Protein AF-A0A558F961-F1 (afdb_monomer_lite)

Structure (mmCIF, N/CA/C/O backbone):
data_AF-A0A558F961-F1
#
_entry.id   AF-A0A558F961-F1
#
loop_
_atom_site.group_PDB
_atom_site.id
_atom_site.type_symbol
_atom_site.label_atom_id
_atom_site.label_alt_id
_atom_site.label_comp_id
_atom_site.label_asym_id
_atom_site.label_entity_id
_atom_site.label_seq_id
_atom_site.pdbx_PDB_ins_code
_atom_site.Cartn_x
_atom_site.Cartn_y
_atom_site.Cartn_z
_atom_site.occupancy
_atom_site.B_iso_or_equiv
_atom_site.auth_seq_id
_atom_site.auth_comp_id
_atom_site.auth_asym_id
_atom_site.auth_atom_id
_atom_site.pdbx_PDB_model_num
ATOM 1 N N . MET A 1 1 ? 12.063 5.259 25.279 1.00 35.78 1 MET A N 1
ATOM 2 C CA . MET A 1 1 ? 12.376 5.690 23.900 1.00 35.78 1 MET A CA 1
ATOM 3 C C . MET A 1 1 ? 12.411 4.440 23.031 1.00 35.78 1 MET A C 1
ATOM 5 O O . MET A 1 1 ? 13.447 3.806 22.941 1.00 35.78 1 MET A O 1
ATOM 9 N N . THR A 1 2 ? 11.273 4.039 22.470 1.00 42.69 2 THR A N 1
ATOM 10 C CA . THR A 1 2 ? 11.122 2.801 21.668 1.00 42.69 2 THR A CA 1
ATOM 11 C C . THR A 1 2 ? 10.334 3.087 20.389 1.00 42.69 2 THR A C 1
ATOM 13 O O . THR A 1 2 ? 9.613 2.248 19.886 1.00 42.69 2 THR A O 1
ATOM 16 N N . HIS A 1 3 ? 10.442 4.308 19.859 1.00 44.91 3 HIS A N 1
ATOM 17 C CA . HIS A 1 3 ? 9.720 4.695 18.645 1.00 44.91 3 HIS A CA 1
ATOM 18 C C . HIS A 1 3 ? 10.501 4.418 17.352 1.00 44.91 3 HIS A C 1
ATOM 20 O O . HIS A 1 3 ? 9.916 4.528 16.284 1.00 44.91 3 HIS A O 1
ATOM 26 N N . SER A 1 4 ? 11.797 4.069 17.400 1.00 54.97 4 SER A N 1
ATOM 27 C CA . SER A 1 4 ? 12.583 3.927 16.161 1.00 54.97 4 SER A CA 1
ATOM 28 C C . SER A 1 4 ? 12.389 2.583 15.451 1.00 54.97 4 SER A C 1
ATOM 30 O O . SER A 1 4 ? 12.511 2.557 14.231 1.00 54.97 4 SER A O 1
ATOM 32 N N . SER A 1 5 ? 12.056 1.493 16.161 1.00 61.66 5 SER A N 1
ATOM 33 C CA . SER A 1 5 ? 11.836 0.183 15.520 1.00 61.66 5 SER A CA 1
ATOM 34 C C . SER A 1 5 ? 10.548 0.147 14.706 1.00 61.66 5 SER A C 1
ATOM 36 O O . SER A 1 5 ? 10.528 -0.417 13.617 1.00 61.66 5 SER A O 1
ATOM 38 N N . ASP A 1 6 ? 9.487 0.785 15.202 1.00 70.50 6 ASP A N 1
ATOM 39 C CA . ASP A 1 6 ? 8.154 0.661 14.606 1.00 70.50 6 ASP A CA 1
ATOM 40 C C . ASP A 1 6 ? 8.049 1.443 13.291 1.00 70.50 6 ASP A C 1
ATOM 42 O O . ASP A 1 6 ? 7.433 0.982 12.330 1.00 70.50 6 ASP A O 1
ATOM 46 N N . TYR A 1 7 ? 8.705 2.606 13.206 1.00 76.94 7 TYR A N 1
ATOM 47 C CA . TYR A 1 7 ? 8.747 3.391 11.971 1.00 76.94 7 TYR A CA 1
ATOM 48 C C . TYR A 1 7 ? 9.636 2.759 10.902 1.00 76.94 7 TYR A C 1
ATOM 50 O O . TYR A 1 7 ? 9.229 2.698 9.744 1.00 76.94 7 TYR A O 1
ATOM 58 N N . GLN A 1 8 ? 10.797 2.221 11.286 1.00 83.38 8 GLN A N 1
ATOM 59 C CA . GLN A 1 8 ? 11.649 1.474 10.356 1.00 83.38 8 GLN A CA 1
ATOM 60 C C . GLN A 1 8 ? 10.932 0.232 9.823 1.00 83.38 8 GLN A C 1
ATOM 62 O O . GLN A 1 8 ? 11.002 -0.066 8.633 1.00 83.38 8 GLN A O 1
ATOM 67 N N . TRP A 1 9 ? 10.178 -0.466 10.677 1.00 84.94 9 TRP A N 1
ATOM 68 C CA . TRP A 1 9 ? 9.342 -1.577 10.236 1.00 84.94 9 TRP A CA 1
ATOM 69 C C . TRP A 1 9 ? 8.298 -1.137 9.196 1.00 84.94 9 TRP A C 1
ATOM 71 O O . TRP A 1 9 ? 8.170 -1.793 8.162 1.00 84.94 9 TRP A O 1
ATOM 81 N N . LEU A 1 10 ? 7.598 -0.012 9.412 1.00 85.94 10 LEU A N 1
ATOM 82 C CA . LEU A 1 10 ? 6.623 0.522 8.446 1.00 85.94 10 LEU A CA 1
ATOM 83 C C . LEU A 1 10 ? 7.265 0.858 7.096 1.00 85.94 10 LEU A C 1
ATOM 85 O O . LEU A 1 10 ? 6.671 0.578 6.052 1.00 85.94 10 LEU A O 1
ATOM 89 N N . GLU A 1 11 ? 8.463 1.441 7.111 1.00 87.94 11 GLU A N 1
ATOM 90 C CA . GLU A 1 11 ? 9.224 1.770 5.904 1.00 87.94 11 GLU A CA 1
ATOM 91 C C . GLU A 1 11 ? 9.617 0.512 5.129 1.00 87.94 11 GLU A C 1
ATOM 93 O O . GLU A 1 11 ? 9.254 0.369 3.958 1.00 87.94 11 GLU A O 1
ATOM 98 N N . HIS A 1 12 ? 10.245 -0.455 5.802 1.00 90.69 12 HIS A N 1
ATOM 99 C CA . HIS A 1 12 ? 10.608 -1.736 5.197 1.00 90.69 12 HIS A CA 1
ATOM 100 C C . HIS A 1 12 ? 9.392 -2.489 4.664 1.00 90.69 12 HIS A C 1
ATOM 102 O O . HIS A 1 12 ? 9.438 -3.090 3.586 1.00 90.69 12 HIS A O 1
ATOM 108 N N . LYS A 1 13 ? 8.270 -2.443 5.388 1.00 91.06 13 LYS A N 1
ATOM 109 C CA . LYS A 1 13 ? 7.036 -3.076 4.938 1.00 91.06 13 LYS A CA 1
ATOM 110 C C . LYS A 1 13 ? 6.494 -2.402 3.683 1.00 91.06 13 LYS A C 1
ATOM 112 O O . LYS A 1 13 ? 6.082 -3.093 2.750 1.00 91.06 13 LYS A O 1
ATOM 117 N N . ALA A 1 14 ? 6.504 -1.074 3.634 1.00 93.06 14 ALA A N 1
ATOM 118 C CA . ALA A 1 14 ? 6.061 -0.326 2.470 1.00 93.06 14 ALA A CA 1
ATOM 119 C C . ALA A 1 14 ? 6.924 -0.633 1.232 1.00 93.06 14 ALA A C 1
ATOM 121 O O . ALA A 1 14 ? 6.379 -0.935 0.168 1.00 93.06 14 ALA A O 1
ATOM 122 N N . GLU A 1 15 ? 8.251 -0.650 1.380 1.00 94.25 15 GLU A N 1
ATOM 123 C CA . GLU A 1 15 ? 9.192 -1.036 0.320 1.00 94.25 15 GLU A CA 1
ATOM 124 C C . GLU A 1 15 ? 8.959 -2.464 -0.177 1.00 94.25 15 GLU A C 1
ATOM 126 O O . GLU A 1 15 ? 8.877 -2.702 -1.387 1.00 94.25 15 GLU A O 1
ATOM 131 N N . TYR A 1 16 ? 8.794 -3.412 0.749 1.00 94.44 16 TYR A N 1
ATOM 132 C CA . TYR A 1 16 ? 8.509 -4.805 0.425 1.00 94.44 16 TYR A CA 1
ATOM 133 C C . TYR A 1 16 ? 7.239 -4.934 -0.423 1.00 94.44 16 TYR A C 1
ATOM 135 O O . TYR A 1 16 ? 7.242 -5.605 -1.457 1.00 94.44 16 TYR A O 1
ATOM 143 N N . LEU A 1 17 ? 6.158 -4.255 -0.034 1.00 94.81 17 LEU A N 1
ATOM 144 C CA . LEU A 1 17 ? 4.889 -4.310 -0.760 1.00 94.81 17 LEU A CA 1
ATOM 145 C C . LEU A 1 17 ? 4.991 -3.679 -2.152 1.00 94.81 17 LEU A C 1
ATOM 147 O O . LEU A 1 17 ? 4.418 -4.214 -3.100 1.00 94.81 17 LEU A O 1
ATOM 151 N N . VAL A 1 18 ? 5.755 -2.595 -2.307 1.00 95.94 18 VAL A N 1
ATOM 152 C CA . VAL A 1 18 ? 6.046 -2.004 -3.622 1.00 95.94 18 VAL A CA 1
ATOM 153 C C . VAL A 1 18 ? 6.848 -2.972 -4.499 1.00 95.94 18 VAL A C 1
ATOM 155 O O . VAL A 1 18 ? 6.511 -3.165 -5.671 1.00 95.94 18 VAL A O 1
ATOM 158 N N . CYS A 1 19 ? 7.867 -3.630 -3.941 1.00 94.50 19 CYS A N 1
ATOM 159 C CA . CYS A 1 19 ? 8.654 -4.642 -4.648 1.00 94.50 19 CYS A CA 1
ATOM 160 C C . CYS A 1 19 ? 7.795 -5.832 -5.096 1.00 94.50 19 CYS A C 1
ATOM 162 O O . CYS A 1 19 ? 7.908 -6.286 -6.238 1.00 94.50 19 CYS A O 1
ATOM 164 N N . MET A 1 20 ? 6.912 -6.320 -4.224 1.00 93.94 20 MET A N 1
ATOM 165 C CA . MET A 1 20 ? 5.998 -7.416 -4.545 1.00 93.94 20 MET A CA 1
ATOM 166 C C . MET A 1 20 ? 4.968 -7.010 -5.594 1.00 93.94 20 MET A C 1
ATOM 168 O O . MET A 1 20 ? 4.739 -7.768 -6.539 1.00 93.94 20 MET A O 1
ATOM 172 N N . TYR A 1 21 ? 4.421 -5.799 -5.506 1.00 95.56 21 TYR A N 1
ATOM 173 C CA . TYR A 1 21 ? 3.521 -5.260 -6.522 1.00 95.56 21 TYR A CA 1
ATOM 174 C C . TYR A 1 21 ? 4.194 -5.168 -7.892 1.00 95.56 21 TYR A C 1
AT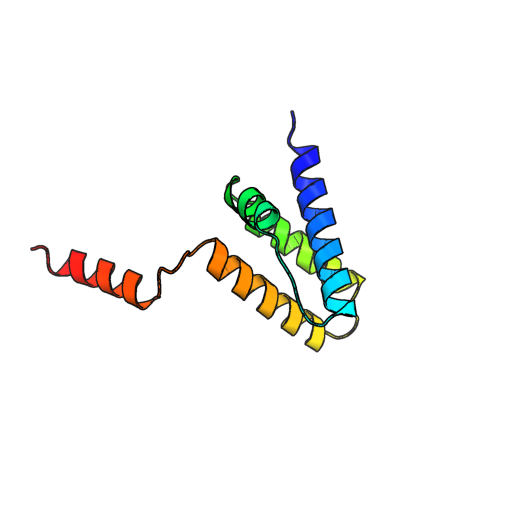OM 176 O O . TYR A 1 21 ? 3.604 -5.565 -8.892 1.00 95.56 21 TYR A O 1
ATOM 184 N N . ARG A 1 22 ? 5.462 -4.745 -7.957 1.00 92.88 22 ARG A N 1
ATOM 185 C CA . ARG A 1 22 ? 6.222 -4.723 -9.217 1.00 92.88 22 ARG A CA 1
ATOM 186 C C . ARG A 1 22 ? 6.351 -6.107 -9.858 1.00 92.88 22 ARG A C 1
ATOM 188 O O . ARG A 1 22 ? 6.385 -6.203 -11.079 1.00 92.88 22 ARG A O 1
ATOM 195 N N . ARG A 1 23 ? 6.441 -7.167 -9.049 1.00 93.00 23 ARG A N 1
ATOM 196 C CA . ARG A 1 23 ? 6.586 -8.5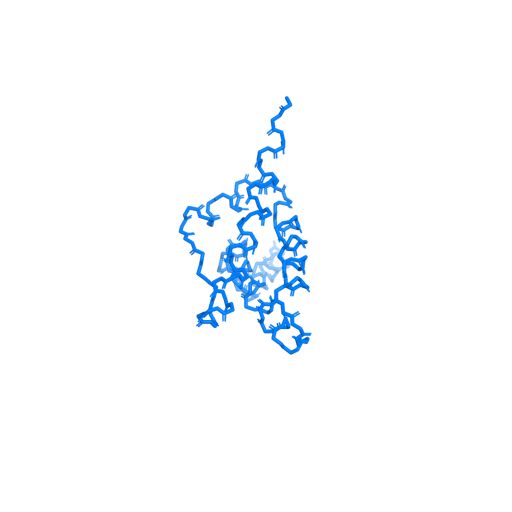51 -9.529 1.00 93.00 23 ARG A CA 1
ATOM 197 C C . ARG A 1 23 ? 5.255 -9.216 -9.872 1.00 93.00 23 ARG A C 1
ATOM 199 O O . ARG A 1 23 ? 5.212 -10.032 -10.781 1.00 93.00 23 ARG A O 1
ATOM 206 N N . THR A 1 24 ? 4.198 -8.905 -9.128 1.00 94.25 24 THR A N 1
ATOM 207 C CA . THR A 1 24 ? 2.941 -9.677 -9.143 1.00 94.25 24 THR A CA 1
ATOM 208 C C . THR A 1 24 ? 1.737 -8.895 -9.662 1.00 94.25 24 THR A C 1
ATOM 210 O O . THR A 1 24 ? 0.732 -9.497 -10.022 1.00 94.25 24 THR A O 1
ATOM 213 N N . GLY A 1 25 ? 1.812 -7.564 -9.697 1.00 93.62 25 GLY A N 1
ATOM 214 C CA . GLY A 1 25 ? 0.683 -6.692 -10.017 1.00 93.62 25 GLY A CA 1
ATOM 215 C C . GLY A 1 25 ? -0.364 -6.567 -8.904 1.00 93.62 25 GLY A C 1
ATOM 216 O O . GLY A 1 25 ? -1.361 -5.876 -9.107 1.00 93.62 25 GLY A O 1
ATOM 217 N N . ASP A 1 26 ? -0.155 -7.179 -7.732 1.00 93.69 26 ASP A N 1
ATOM 218 C CA . ASP A 1 26 ? -1.054 -7.074 -6.575 1.00 93.69 26 ASP A CA 1
ATOM 219 C C . ASP A 1 26 ? -0.288 -6.719 -5.288 1.00 93.69 26 ASP A C 1
ATOM 221 O O . ASP A 1 26 ? 0.936 -6.805 -5.205 1.00 93.69 26 ASP A O 1
ATOM 225 N N . ILE A 1 27 ? -1.025 -6.271 -4.275 1.00 93.62 27 ILE A N 1
ATOM 226 C CA . ILE A 1 27 ? -0.519 -5.939 -2.946 1.00 93.62 27 ILE A CA 1
ATOM 227 C C . ILE A 1 27 ? -1.240 -6.814 -1.930 1.00 93.62 27 ILE A C 1
ATOM 229 O O . ILE A 1 27 ? -2.417 -6.602 -1.643 1.00 93.62 27 ILE A O 1
ATOM 233 N N . VAL A 1 28 ? -0.547 -7.787 -1.356 1.00 91.38 28 VAL A N 1
ATOM 234 C CA . VAL A 1 28 ? -1.133 -8.691 -0.361 1.00 91.38 28 VAL A CA 1
ATOM 235 C C . VAL A 1 28 ? -0.719 -8.238 1.035 1.00 91.38 28 VAL A C 1
ATOM 237 O O . VAL A 1 28 ? 0.470 -8.126 1.317 1.00 91.38 28 VAL A O 1
ATOM 240 N N . LEU A 1 29 ? -1.707 -7.972 1.891 1.00 89.31 29 LEU A N 1
ATOM 241 C CA . LEU A 1 29 ? -1.514 -7.686 3.314 1.00 89.31 29 LEU A CA 1
ATOM 242 C C . LEU A 1 29 ? -1.943 -8.916 4.111 1.00 89.31 29 LEU A C 1
ATOM 244 O O . LEU A 1 29 ? -3.048 -9.425 3.897 1.00 89.31 29 LEU A O 1
ATOM 248 N N . THR A 1 30 ? -1.077 -9.405 4.995 1.00 89.62 30 THR A N 1
ATOM 249 C CA . THR A 1 30 ? -1.405 -10.523 5.889 1.00 89.62 30 THR A CA 1
ATOM 250 C C . THR A 1 30 ? -2.309 -10.054 7.031 1.00 89.62 30 THR A C 1
ATOM 252 O O . THR A 1 30 ? -2.487 -8.858 7.254 1.00 89.62 30 THR A O 1
ATOM 255 N N . GLN A 1 31 ? -2.905 -10.993 7.770 1.00 83.44 31 GLN A N 1
ATOM 256 C CA . GLN A 1 31 ? -3.693 -10.643 8.958 1.00 83.44 31 GLN A CA 1
ATOM 257 C C . GLN A 1 31 ? -2.837 -9.965 10.036 1.00 83.44 31 GLN A C 1
ATOM 259 O O . GLN A 1 31 ? -3.312 -9.030 10.677 1.00 83.44 31 GLN A O 1
ATOM 264 N N . ASP A 1 32 ? -1.575 -10.373 10.173 1.00 84.62 32 ASP A N 1
ATOM 265 C CA . ASP A 1 32 ? -0.629 -9.741 11.095 1.00 84.62 32 ASP A CA 1
ATOM 266 C C . ASP A 1 32 ? -0.321 -8.303 10.659 1.00 84.62 32 ASP A C 1
ATOM 268 O O . ASP A 1 32 ? -0.472 -7.384 11.457 1.00 84.62 32 ASP A O 1
ATOM 272 N N . ASP A 1 33 ? -0.067 -8.072 9.362 1.00 85.44 33 ASP A N 1
ATOM 273 C CA . ASP A 1 33 ? 0.133 -6.718 8.825 1.00 85.44 33 ASP A CA 1
ATOM 274 C C . ASP A 1 33 ? -1.063 -5.807 9.132 1.00 85.44 33 ASP A C 1
ATOM 276 O O . ASP A 1 33 ? -0.914 -4.635 9.471 1.00 85.44 33 ASP A O 1
ATOM 280 N N . ILE A 1 34 ? -2.276 -6.347 8.991 1.00 85.81 34 ILE A N 1
ATOM 281 C CA . ILE A 1 34 ? -3.523 -5.627 9.254 1.00 85.81 34 ILE A CA 1
ATOM 282 C C . ILE A 1 34 ? -3.642 -5.269 10.736 1.00 85.81 34 ILE A C 1
ATOM 284 O O . ILE A 1 34 ? -4.069 -4.157 11.058 1.00 85.81 34 ILE A O 1
ATOM 288 N N . LYS A 1 35 ? -3.298 -6.202 11.626 1.00 83.88 35 LYS A N 1
ATOM 289 C CA . LYS A 1 35 ? -3.317 -5.992 13.073 1.00 83.88 35 LYS A CA 1
ATOM 290 C C . LYS A 1 35 ? -2.326 -4.894 13.462 1.00 83.88 35 LYS A C 1
ATOM 292 O O . LYS A 1 35 ? -2.742 -3.903 14.061 1.00 83.88 35 LYS A O 1
ATOM 297 N N . ASP A 1 36 ? -1.085 -4.997 13.004 1.00 80.50 36 ASP A N 1
ATOM 298 C CA . ASP A 1 36 ? -0.015 -4.040 13.307 1.00 80.50 36 ASP A CA 1
ATOM 299 C C . ASP A 1 36 ? -0.332 -2.633 12.770 1.00 80.50 36 ASP A C 1
ATOM 301 O O . ASP A 1 36 ? -0.120 -1.619 13.439 1.00 80.50 36 ASP A O 1
ATOM 305 N N . LEU A 1 37 ? -0.928 -2.545 11.574 1.00 80.12 37 LEU A N 1
ATOM 306 C CA . LEU A 1 37 ? -1.389 -1.274 11.008 1.00 80.12 37 LEU A CA 1
ATOM 307 C C . LEU A 1 37 ? -2.540 -0.648 11.818 1.00 80.12 37 LEU A C 1
ATOM 309 O O . LEU A 1 37 ? -2.661 0.581 11.859 1.00 80.12 37 LEU A O 1
ATOM 313 N N . LYS A 1 38 ? -3.401 -1.454 12.450 1.00 79.25 38 LYS A N 1
ATOM 314 C CA . LYS A 1 38 ? -4.546 -0.975 13.243 1.00 79.25 38 LYS A CA 1
ATOM 315 C C . LYS A 1 38 ? -4.172 -0.534 14.655 1.00 79.25 38 LYS A C 1
ATOM 317 O O . LYS A 1 38 ? -4.816 0.379 15.172 1.00 79.25 38 LYS A O 1
ATOM 322 N N . GLU A 1 39 ? -3.186 -1.172 15.280 1.00 75.69 39 GLU A N 1
ATOM 323 C CA . GLU A 1 39 ? -2.894 -0.992 16.709 1.00 75.69 39 GLU A CA 1
ATOM 324 C C . GLU A 1 39 ? -2.427 0.427 17.080 1.00 75.69 39 GLU A C 1
ATOM 326 O O . GLU A 1 39 ? -2.608 0.856 18.221 1.00 75.69 39 GLU A O 1
ATOM 331 N N . LEU A 1 40 ? -1.899 1.208 16.131 1.00 66.56 40 LEU A N 1
ATOM 332 C CA . LEU A 1 40 ? -1.270 2.496 16.430 1.00 66.56 40 LEU A CA 1
ATOM 333 C C . LEU A 1 40 ? -1.871 3.667 15.633 1.00 66.56 40 LEU A C 1
ATOM 335 O O . LEU A 1 40 ? -1.930 3.698 14.399 1.00 66.56 40 LEU A O 1
ATOM 339 N N . LYS A 1 41 ? -2.314 4.701 16.366 1.00 63.12 41 LYS A N 1
ATOM 340 C CA . LYS A 1 41 ? -2.828 5.951 15.780 1.00 63.12 41 LYS A CA 1
ATOM 341 C C . LYS A 1 41 ? -1.738 6.600 14.915 1.00 63.12 41 LYS A C 1
ATOM 343 O O . LYS A 1 41 ? -0.617 6.783 15.368 1.00 63.12 41 LYS A O 1
ATOM 348 N N . LYS A 1 42 ? -2.112 7.033 13.703 1.00 67.69 42 LYS A N 1
ATOM 349 C CA . LYS A 1 42 ? -1.266 7.705 12.683 1.00 67.69 42 LYS A CA 1
ATOM 350 C C . LYS A 1 42 ? -0.300 6.814 11.879 1.00 67.69 42 LYS A C 1
ATOM 352 O O . LYS A 1 42 ? 0.307 7.326 10.941 1.00 67.69 42 LYS A O 1
ATOM 357 N N . HIS A 1 43 ? -0.235 5.501 12.119 1.00 75.75 43 HIS A N 1
ATOM 358 C CA . HIS A 1 43 ? 0.615 4.592 11.328 1.00 75.75 43 HIS A CA 1
ATOM 359 C C . HIS A 1 43 ? 0.264 4.565 9.837 1.00 75.75 43 HIS A C 1
ATOM 361 O O . HIS A 1 43 ? 1.160 4.514 9.003 1.00 75.75 43 HIS A O 1
ATOM 367 N N . HIS A 1 44 ? -1.012 4.728 9.476 1.00 78.81 44 HIS A N 1
ATOM 368 C CA . HIS A 1 44 ? -1.415 4.817 8.069 1.00 78.81 44 HIS A CA 1
ATOM 369 C C . HIS A 1 44 ? -0.770 5.994 7.320 1.00 78.81 44 HIS A C 1
ATOM 371 O O . HIS A 1 44 ? -0.479 5.866 6.136 1.00 78.81 44 HIS A O 1
ATOM 377 N N . GLN A 1 45 ? -0.550 7.139 7.978 1.00 82.56 45 GLN A N 1
ATOM 378 C CA . GLN A 1 45 ? 0.033 8.318 7.326 1.00 82.56 45 GLN A CA 1
ATOM 379 C C . GLN A 1 45 ? 1.506 8.075 7.023 1.00 82.56 45 GLN A C 1
ATOM 381 O O . GLN A 1 45 ? 1.958 8.335 5.911 1.00 82.56 45 GLN A O 1
ATOM 386 N N . VAL A 1 46 ? 2.225 7.524 8.000 1.00 85.50 46 VAL A N 1
ATOM 387 C CA . VAL A 1 46 ? 3.652 7.221 7.869 1.00 85.50 46 VAL A CA 1
ATOM 388 C C . VAL A 1 46 ? 3.863 6.082 6.878 1.00 85.50 46 VAL A C 1
ATOM 390 O O . VAL A 1 46 ? 4.676 6.209 5.970 1.00 85.50 46 VAL A O 1
ATOM 393 N N . PHE A 1 47 ? 3.046 5.032 6.957 1.00 88.75 47 PHE A N 1
ATOM 394 C CA . PHE A 1 47 ? 3.038 3.952 5.976 1.00 88.75 47 PHE A CA 1
ATOM 395 C C . PHE A 1 47 ? 2.798 4.470 4.553 1.00 88.75 47 PHE A C 1
ATOM 397 O O . PHE A 1 47 ? 3.539 4.125 3.638 1.00 88.75 47 PHE A O 1
ATOM 404 N N . MET A 1 48 ? 1.794 5.330 4.344 1.00 91.12 48 MET A N 1
ATOM 405 C CA . MET A 1 48 ? 1.509 5.892 3.019 1.00 91.12 48 MET A CA 1
ATOM 406 C C . MET A 1 48 ? 2.617 6.823 2.521 1.00 91.12 48 MET A C 1
ATOM 408 O O . MET A 1 48 ? 2.877 6.870 1.317 1.00 91.12 48 MET A O 1
ATOM 412 N N . PHE A 1 49 ? 3.273 7.554 3.422 1.00 91.81 49 PHE A N 1
ATOM 413 C CA . PHE A 1 49 ? 4.441 8.360 3.084 1.00 91.81 49 PHE A CA 1
ATOM 414 C C . PHE A 1 49 ? 5.597 7.472 2.606 1.00 91.81 49 PHE A C 1
ATOM 416 O O . PHE A 1 49 ? 6.089 7.668 1.493 1.00 91.81 49 PHE A O 1
ATOM 423 N N . ALA A 1 50 ? 5.947 6.440 3.377 1.00 91.75 50 ALA A N 1
ATOM 424 C CA . ALA A 1 50 ? 6.984 5.478 3.018 1.00 91.75 50 ALA A CA 1
ATOM 425 C C . ALA A 1 50 ? 6.662 4.735 1.712 1.00 91.75 50 ALA A C 1
ATOM 427 O O . ALA A 1 50 ? 7.510 4.612 0.831 1.00 91.75 50 ALA A O 1
ATOM 428 N N . PHE A 1 51 ? 5.404 4.326 1.523 1.00 94.56 51 PHE A N 1
ATOM 429 C CA . PHE A 1 51 ? 4.947 3.652 0.307 1.00 94.56 51 PHE A CA 1
ATOM 430 C C . PHE A 1 51 ? 5.112 4.536 -0.932 1.00 94.56 51 PHE A C 1
ATOM 432 O O . PHE A 1 51 ? 5.559 4.067 -1.976 1.00 94.56 51 PHE A O 1
ATOM 439 N N . ASN A 1 52 ? 4.809 5.833 -0.827 1.00 94.62 52 ASN A N 1
ATOM 440 C CA . ASN A 1 52 ? 5.052 6.781 -1.913 1.00 94.62 52 ASN A CA 1
ATOM 441 C C . ASN A 1 52 ? 6.545 6.994 -2.191 1.00 94.62 52 ASN A C 1
ATOM 443 O O . ASN A 1 52 ? 6.925 7.098 -3.359 1.00 94.62 52 ASN A O 1
ATOM 447 N N . GLY A 1 53 ? 7.378 7.032 -1.147 1.00 94.50 53 GLY A N 1
ATOM 448 C CA . GLY A 1 53 ? 8.835 7.059 -1.284 1.00 94.50 53 GLY A CA 1
ATOM 449 C C . GLY A 1 53 ? 9.340 5.859 -2.087 1.00 94.50 53 GLY A C 1
ATOM 450 O O . GLY A 1 53 ? 9.967 6.031 -3.133 1.00 94.50 53 GLY A O 1
ATOM 451 N N . ALA A 1 54 ? 8.943 4.653 -1.681 1.00 94.56 54 ALA A N 1
ATOM 452 C CA . ALA A 1 54 ? 9.284 3.417 -2.373 1.00 94.56 54 ALA A CA 1
ATOM 453 C C . ALA A 1 54 ? 8.775 3.401 -3.828 1.00 94.56 54 ALA A C 1
ATOM 455 O O . ALA A 1 54 ? 9.514 3.043 -4.744 1.00 94.56 54 ALA A O 1
ATOM 456 N N . LEU A 1 55 ? 7.544 3.848 -4.101 1.00 96.06 55 LEU A N 1
ATOM 457 C CA . LEU A 1 55 ? 7.045 3.943 -5.479 1.00 96.06 55 LEU A CA 1
ATOM 458 C C . LEU A 1 55 ? 7.920 4.834 -6.364 1.00 96.06 55 LEU A C 1
ATOM 460 O O . LEU A 1 55 ? 8.139 4.504 -7.528 1.00 96.06 55 LEU A O 1
ATOM 464 N N . ASN A 1 56 ? 8.423 5.948 -5.833 1.00 94.62 56 ASN A N 1
ATOM 465 C CA . ASN A 1 56 ? 9.312 6.832 -6.582 1.00 94.62 56 ASN A CA 1
ATOM 466 C C . ASN A 1 56 ? 10.679 6.202 -6.861 1.00 94.62 56 ASN A C 1
ATOM 468 O O . ASN A 1 56 ? 11.277 6.514 -7.886 1.00 94.62 56 ASN A O 1
ATOM 472 N N . GLN A 1 57 ? 11.141 5.305 -5.993 1.00 93.62 57 GLN A N 1
ATOM 473 C CA . GLN A 1 57 ? 12.399 4.587 -6.166 1.00 93.62 57 GLN A CA 1
ATOM 474 C C . GLN A 1 57 ? 12.285 3.412 -7.149 1.00 93.62 57 GLN A C 1
ATOM 476 O O . GLN A 1 57 ? 13.190 3.185 -7.949 1.00 93.62 57 GLN A O 1
ATOM 481 N N . TYR A 1 58 ? 11.183 2.658 -7.105 1.00 90.94 58 TYR A N 1
ATOM 482 C CA . TYR A 1 58 ? 11.052 1.394 -7.842 1.00 90.94 58 TYR A CA 1
ATOM 483 C C . TYR A 1 58 ? 10.276 1.489 -9.161 1.00 90.94 58 TYR A C 1
ATOM 485 O O . TYR A 1 58 ? 10.344 0.554 -9.964 1.00 90.94 58 TYR A O 1
ATOM 493 N N . PHE A 1 59 ? 9.546 2.581 -9.403 1.00 91.94 59 PHE A N 1
ATOM 494 C CA . PHE A 1 59 ? 8.764 2.783 -10.623 1.00 91.94 59 PHE A CA 1
ATOM 495 C C . PHE A 1 59 ? 9.165 4.068 -11.343 1.00 91.94 59 PHE A C 1
ATOM 497 O O . PHE A 1 59 ? 9.213 5.143 -10.751 1.00 91.94 59 PHE A O 1
ATOM 504 N N . TYR A 1 60 ? 9.360 3.964 -12.658 1.00 90.06 60 TYR A N 1
ATOM 505 C CA . TYR A 1 60 ? 9.606 5.120 -13.521 1.00 90.06 60 TYR A CA 1
ATOM 506 C C . TYR A 1 60 ? 8.296 5.773 -13.990 1.00 90.06 60 TYR A C 1
ATOM 508 O O . TYR A 1 60 ? 8.144 6.991 -13.941 1.00 90.06 60 TYR A O 1
ATOM 516 N N . TYR A 1 61 ? 7.312 4.965 -14.396 1.00 92.94 61 TYR A N 1
ATOM 517 C CA . TYR A 1 61 ? 6.071 5.463 -14.987 1.00 92.94 61 TYR A CA 1
ATOM 518 C C . TYR A 1 61 ? 5.024 5.859 -13.937 1.00 92.94 61 TYR A C 1
ATOM 520 O O . TYR A 1 61 ? 4.577 5.045 -13.126 1.00 92.94 61 TYR A O 1
ATOM 528 N N . GLU A 1 62 ? 4.528 7.097 -14.020 1.00 92.88 62 GLU A N 1
ATOM 529 C CA . GLU A 1 62 ? 3.474 7.609 -13.126 1.00 92.88 62 GLU A CA 1
ATOM 530 C C . GLU A 1 62 ? 2.145 6.847 -13.233 1.00 92.88 62 GLU A C 1
ATOM 532 O O . GLU A 1 62 ? 1.363 6.805 -12.279 1.00 92.88 62 GLU A O 1
ATOM 537 N N . ALA A 1 63 ? 1.863 6.223 -14.381 1.00 92.69 63 ALA A N 1
ATOM 538 C CA . ALA A 1 63 ? 0.680 5.382 -14.544 1.00 92.69 63 ALA A CA 1
ATOM 539 C C . ALA A 1 63 ? 0.687 4.202 -13.558 1.00 92.69 63 ALA A C 1
ATOM 541 O O . ALA A 1 63 ? -0.325 3.946 -12.904 1.00 92.69 63 ALA A O 1
ATOM 542 N N . ASP A 1 64 ? 1.832 3.545 -13.386 1.00 92.19 64 ASP A N 1
ATOM 543 C CA . ASP A 1 64 ? 1.954 2.381 -12.510 1.00 92.19 64 ASP A CA 1
ATOM 544 C C . ASP A 1 64 ? 1.987 2.779 -11.036 1.00 92.19 64 ASP A C 1
ATOM 546 O O . ASP A 1 64 ? 1.331 2.135 -10.214 1.00 92.19 64 ASP A O 1
ATOM 550 N N . LYS A 1 65 ? 2.623 3.915 -10.710 1.00 94.81 65 LYS A N 1
ATOM 551 C CA . LYS A 1 65 ? 2.557 4.501 -9.363 1.00 94.81 65 LYS A CA 1
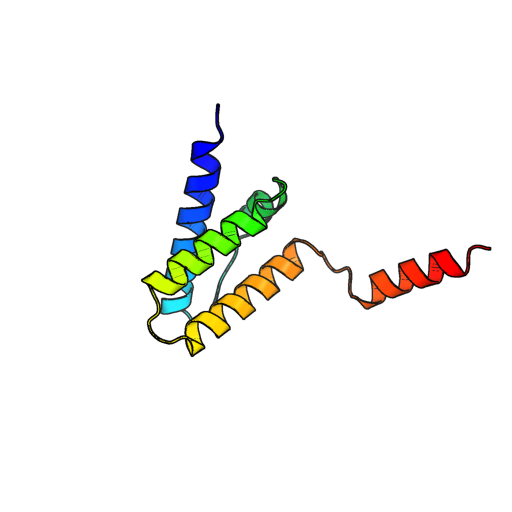ATOM 552 C C . LYS A 1 65 ? 1.119 4.813 -8.953 1.00 94.81 65 LYS A C 1
ATOM 554 O O . LYS A 1 65 ? 0.714 4.518 -7.831 1.00 94.81 65 LYS A O 1
ATOM 559 N N . ARG A 1 66 ? 0.315 5.393 -9.856 1.00 94.06 66 ARG A N 1
ATOM 560 C CA . ARG A 1 66 ? -1.109 5.678 -9.597 1.00 94.06 66 ARG A CA 1
ATOM 561 C C . ARG A 1 66 ? -1.919 4.408 -9.349 1.00 94.06 66 ARG A C 1
ATOM 563 O O . ARG A 1 66 ? -2.716 4.400 -8.415 1.00 94.06 66 ARG A O 1
ATOM 570 N N . LYS A 1 67 ? -1.694 3.345 -10.128 1.00 95.00 67 LYS A N 1
ATOM 571 C CA . LYS A 1 67 ? -2.354 2.045 -9.916 1.00 95.00 67 LYS A CA 1
ATOM 572 C C . LYS A 1 67 ? -2.010 1.457 -8.545 1.00 95.00 67 LYS A C 1
ATOM 574 O O . LYS A 1 67 ? -2.919 1.096 -7.802 1.00 95.00 67 LYS A O 1
ATOM 579 N N . ALA A 1 68 ? -0.727 1.454 -8.175 1.00 94.81 68 ALA A N 1
ATOM 580 C CA . ALA A 1 68 ? -0.269 0.965 -6.876 1.00 94.81 68 ALA A CA 1
ATOM 581 C C . ALA A 1 68 ? -0.882 1.757 -5.711 1.00 94.81 68 ALA A C 1
ATOM 583 O O . ALA A 1 68 ? -1.429 1.165 -4.781 1.00 94.81 68 ALA A O 1
ATOM 584 N N . ARG A 1 69 ? -0.856 3.100 -5.796 1.00 94.25 69 ARG A N 1
ATOM 585 C CA . ARG A 1 69 ? -1.485 4.003 -4.816 1.00 94.25 69 ARG A CA 1
ATOM 586 C C . ARG A 1 69 ? -2.970 3.698 -4.647 1.00 94.25 69 ARG A C 1
ATOM 588 O O . ARG A 1 69 ? -3.430 3.500 -3.529 1.00 94.25 69 ARG A O 1
ATOM 595 N N . ALA A 1 70 ? -3.715 3.621 -5.748 1.00 91.88 70 ALA A N 1
ATOM 596 C CA . ALA A 1 70 ? -5.147 3.343 -5.700 1.00 91.88 70 ALA A CA 1
ATOM 597 C C . ALA A 1 70 ? -5.444 1.987 -5.038 1.00 91.88 70 ALA A C 1
ATOM 599 O O . ALA A 1 70 ? -6.363 1.880 -4.223 1.00 91.88 70 ALA A O 1
ATOM 600 N N . LEU A 1 71 ? -4.639 0.967 -5.348 1.00 94.44 71 LEU A N 1
ATOM 601 C CA . LEU A 1 71 ? -4.790 -0.370 -4.787 1.00 94.44 71 LEU A CA 1
ATOM 602 C C . LEU A 1 71 ? -4.533 -0.391 -3.274 1.00 94.44 71 LEU A C 1
ATOM 604 O O . LEU A 1 71 ? -5.379 -0.892 -2.529 1.00 94.44 71 LEU A O 1
ATOM 608 N N . ILE A 1 72 ? -3.419 0.182 -2.805 1.00 92.62 72 ILE A N 1
ATOM 609 C CA . ILE A 1 72 ? -3.107 0.203 -1.369 1.00 92.62 72 ILE A CA 1
ATOM 610 C C . ILE A 1 72 ? -4.098 1.066 -0.591 1.00 92.62 72 ILE A C 1
ATOM 612 O O . ILE A 1 72 ? -4.598 0.631 0.442 1.00 92.62 72 ILE A O 1
ATOM 616 N N . THR A 1 73 ? -4.482 2.235 -1.115 1.00 89.75 73 THR A N 1
ATOM 617 C CA . THR A 1 73 ? -5.484 3.100 -0.480 1.00 89.75 73 THR A CA 1
ATOM 618 C C . THR A 1 73 ? -6.812 2.370 -0.317 1.00 89.75 73 THR A C 1
ATOM 620 O O . THR A 1 73 ? -7.413 2.435 0.753 1.00 89.75 73 THR A O 1
ATOM 623 N N . ARG A 1 74 ? -7.254 1.615 -1.331 1.00 87.62 74 ARG A N 1
ATOM 624 C CA . ARG A 1 74 ? -8.479 0.812 -1.234 1.00 87.62 74 ARG A CA 1
ATOM 625 C C . ARG A 1 74 ? -8.370 -0.269 -0.157 1.00 87.62 74 ARG A C 1
ATOM 627 O O . ARG A 1 74 ? -9.321 -0.453 0.598 1.00 87.62 74 ARG A O 1
ATOM 634 N N . LYS A 1 75 ? -7.237 -0.972 -0.065 1.00 88.44 75 LYS A N 1
ATOM 635 C CA . LYS A 1 75 ? -7.025 -2.023 0.947 1.00 88.44 75 LYS A CA 1
ATOM 636 C C . LYS A 1 75 ? -6.977 -1.439 2.362 1.00 88.44 75 LYS A C 1
ATOM 638 O O . LYS A 1 7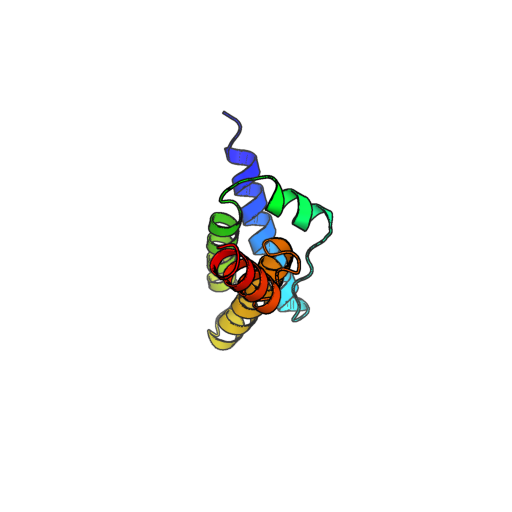5 ? -7.677 -1.934 3.240 1.00 88.44 75 LYS A O 1
ATOM 643 N N . LEU A 1 76 ? -6.261 -0.332 2.566 1.00 86.19 76 LEU A N 1
ATOM 644 C CA . LEU A 1 76 ? -6.244 0.383 3.846 1.00 86.19 76 LEU A CA 1
ATOM 645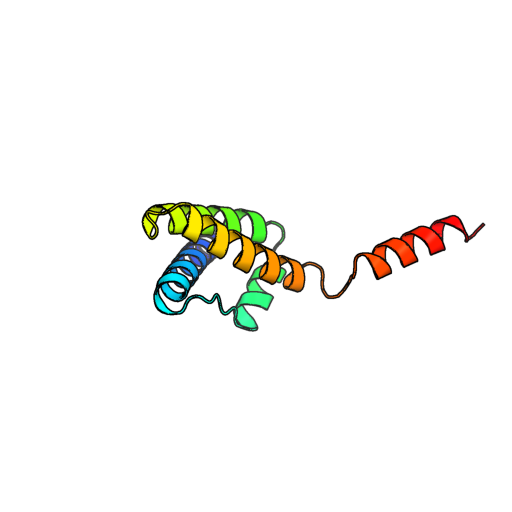 C C . LEU A 1 76 ? -7.631 0.914 4.220 1.00 86.19 76 LEU A C 1
ATOM 647 O O . LEU A 1 76 ? -8.024 0.825 5.378 1.00 86.19 76 LEU A O 1
ATOM 651 N N . ALA A 1 77 ? -8.412 1.405 3.256 1.00 82.75 77 ALA A N 1
ATOM 652 C CA . ALA A 1 77 ? -9.773 1.848 3.532 1.00 82.75 77 ALA A CA 1
ATOM 653 C C . ALA A 1 77 ? -10.649 0.702 4.068 1.00 82.75 77 ALA A C 1
ATOM 655 O O . ALA A 1 77 ? -11.392 0.890 5.025 1.00 82.75 77 ALA A O 1
ATOM 656 N N . VAL A 1 78 ? -10.524 -0.506 3.512 1.00 82.75 78 VAL A N 1
ATOM 657 C CA . VAL A 1 78 ? -11.229 -1.691 4.032 1.00 82.75 78 VAL A CA 1
ATOM 658 C C . VAL A 1 78 ? -10.782 -2.033 5.458 1.00 82.75 78 VAL A C 1
ATOM 660 O O . VAL A 1 78 ? -11.620 -2.384 6.285 1.00 82.75 78 VAL A O 1
ATOM 663 N N . ILE A 1 79 ? -9.485 -1.904 5.746 1.00 80.38 79 ILE A N 1
ATOM 664 C CA . ILE A 1 79 ? -8.889 -2.185 7.058 1.00 80.38 79 ILE A CA 1
ATOM 665 C C . ILE A 1 79 ? -9.384 -1.202 8.126 1.00 80.38 79 ILE A C 1
ATOM 667 O O . ILE A 1 79 ? -9.819 -1.633 9.190 1.00 80.38 79 ILE A O 1
ATOM 671 N N . TYR A 1 80 ? -9.331 0.105 7.859 1.00 74.94 80 TYR A N 1
ATOM 672 C CA . TYR A 1 80 ? -9.635 1.132 8.863 1.00 74.94 80 TYR A CA 1
ATOM 673 C C . TYR A 1 80 ? -11.120 1.477 8.974 1.00 74.94 80 TYR A C 1
ATOM 675 O O . TYR A 1 80 ? -11.559 1.909 10.035 1.00 74.94 80 TYR A O 1
ATOM 683 N N . PHE A 1 81 ? -11.896 1.288 7.906 1.00 69.81 81 PHE A N 1
ATOM 684 C CA . PHE A 1 81 ? -13.319 1.631 7.881 1.00 69.81 81 PHE A CA 1
ATOM 685 C C . PHE A 1 81 ? -14.229 0.399 7.881 1.00 69.81 81 PHE A C 1
ATOM 687 O O . PHE A 1 81 ? -15.373 0.520 7.446 1.00 69.81 81 PHE A O 1
ATOM 694 N N . GLU A 1 82 ? -13.722 -0.765 8.330 1.00 59.84 82 GLU A N 1
ATOM 695 C CA . GLU A 1 82 ? -14.423 -2.056 8.488 1.00 59.84 82 GLU A CA 1
ATOM 696 C C . GLU A 1 82 ? -15.928 -1.983 8.207 1.00 59.84 82 GLU A C 1
ATOM 698 O O . GLU A 1 82 ? -16.716 -1.642 9.085 1.00 59.84 82 GLU A O 1
ATOM 703 N N . LYS A 1 83 ? -16.334 -2.267 6.961 1.00 53.25 83 LYS A N 1
ATOM 704 C CA . LYS A 1 83 ? -17.742 -2.355 6.525 1.00 53.25 83 LYS A CA 1
ATOM 705 C C . LYS A 1 83 ? -18.688 -1.247 7.029 1.00 53.25 83 LYS A C 1
ATOM 707 O O . LYS A 1 83 ? -19.904 -1.424 6.921 1.00 53.25 83 LYS A O 1
ATOM 712 N N . GLN A 1 84 ? -18.213 -0.076 7.458 1.00 49.66 84 GLN A N 1
ATOM 713 C CA . GLN A 1 84 ? -19.056 1.105 7.462 1.00 49.66 84 GLN A CA 1
ATOM 714 C C . GLN A 1 84 ? -19.170 1.553 6.013 1.00 49.66 84 GLN A C 1
ATOM 716 O O . GLN A 1 84 ? -18.500 2.464 5.539 1.00 49.66 84 GLN A O 1
ATOM 721 N N . SER A 1 85 ? -20.028 0.852 5.272 1.00 58.12 85 SER A N 1
ATOM 722 C CA . SER A 1 85 ? -20.517 1.351 4.000 1.00 58.12 85 SER A CA 1
ATOM 723 C C . SER A 1 85 ? -20.943 2.808 4.191 1.00 58.12 85 SER A C 1
ATOM 725 O O . SER A 1 85 ? -21.509 3.171 5.230 1.00 58.12 85 SER A O 1
ATOM 727 N N . LEU A 1 86 ? -20.709 3.644 3.181 1.00 59.19 86 LEU A N 1
ATOM 728 C CA . LEU A 1 86 ? -21.246 5.005 3.149 1.00 59.19 86 LEU A CA 1
ATOM 729 C C . LEU A 1 86 ? -22.737 4.998 3.542 1.00 59.19 86 LEU A C 1
ATOM 731 O O . LEU A 1 86 ? -23.201 5.844 4.293 1.00 59.19 86 LEU A O 1
ATOM 735 N N . PHE A 1 87 ? -23.446 3.942 3.135 1.00 59.84 87 PHE A N 1
ATOM 736 C CA . PHE A 1 87 ? -24.820 3.652 3.514 1.00 59.84 87 PHE A CA 1
ATOM 737 C C . PHE A 1 87 ? -25.043 3.505 5.029 1.00 59.84 87 PHE A C 1
ATOM 739 O O . PHE A 1 87 ? -25.975 4.099 5.551 1.00 59.84 87 PHE A O 1
ATOM 746 N N . SER A 1 88 ? -24.211 2.770 5.771 1.00 66.44 88 SER A N 1
ATOM 747 C CA . SER A 1 88 ? -24.318 2.668 7.240 1.00 66.44 88 SER A CA 1
ATOM 748 C C . SER A 1 88 ? -23.994 3.974 7.969 1.00 66.44 88 SER A C 1
ATOM 750 O O . SER A 1 88 ? -24.649 4.267 8.968 1.00 66.44 88 SER A O 1
ATOM 752 N N . LEU A 1 89 ? -23.060 4.778 7.450 1.00 64.38 89 LEU A N 1
ATOM 753 C CA . LEU A 1 89 ? -22.774 6.122 7.967 1.00 64.38 89 LEU A CA 1
ATOM 754 C C . LEU A 1 89 ? -23.962 7.066 7.732 1.00 64.38 89 LEU A C 1
ATOM 756 O O . LEU A 1 89 ? -24.437 7.709 8.665 1.00 64.38 89 LEU A O 1
ATOM 760 N N . ILE A 1 90 ? -24.517 7.065 6.516 1.00 72.38 90 ILE A N 1
ATOM 761 C CA . ILE A 1 90 ? -25.740 7.803 6.169 1.00 72.38 90 ILE A CA 1
ATOM 762 C C . ILE A 1 90 ? -26.913 7.334 7.038 1.00 72.38 90 ILE A C 1
ATOM 764 O O . ILE A 1 90 ? -27.669 8.148 7.557 1.00 72.38 90 ILE A O 1
ATOM 768 N N . LYS A 1 91 ? -27.059 6.024 7.261 1.00 75.31 91 LYS A N 1
ATOM 769 C CA . LYS A 1 91 ? -28.149 5.459 8.065 1.00 75.31 91 LYS A CA 1
ATOM 770 C C . LYS A 1 91 ? -28.038 5.856 9.536 1.00 75.31 91 LYS A C 1
ATOM 772 O O . LYS A 1 91 ? -29.064 6.135 10.148 1.00 75.31 91 LYS A O 1
ATOM 777 N N . GLN A 1 92 ? -26.827 5.907 10.100 1.00 76.62 92 GLN A N 1
ATOM 778 C CA . GLN A 1 92 ? -26.592 6.440 11.448 1.00 76.62 92 GLN A CA 1
ATOM 779 C C . GLN A 1 92 ? -26.895 7.940 11.530 1.00 76.62 92 GLN A C 1
ATOM 781 O O . GLN A 1 92 ? -27.547 8.364 12.482 1.00 76.62 92 GLN A O 1
ATOM 786 N N . PHE A 1 93 ? -26.490 8.712 10.521 1.00 76.88 93 PHE A N 1
ATOM 787 C CA . PHE A 1 93 ? -26.756 10.148 10.435 1.00 76.88 93 PHE A CA 1
ATOM 788 C C . PHE A 1 93 ? -28.257 10.463 10.335 1.00 76.88 93 PHE A C 1
ATOM 790 O O . PHE A 1 93 ? -28.778 11.289 11.074 1.00 76.88 93 PHE A O 1
ATOM 797 N N . LEU A 1 94 ? -28.999 9.747 9.488 1.00 83.81 94 LEU A N 1
ATOM 798 C CA . LEU A 1 94 ? -30.453 9.905 9.410 1.00 83.81 94 LEU A CA 1
ATOM 799 C C . LEU A 1 94 ? -31.126 9.492 10.728 1.00 83.81 94 LEU A C 1
ATOM 801 O O . LEU A 1 94 ? -32.008 10.191 11.215 1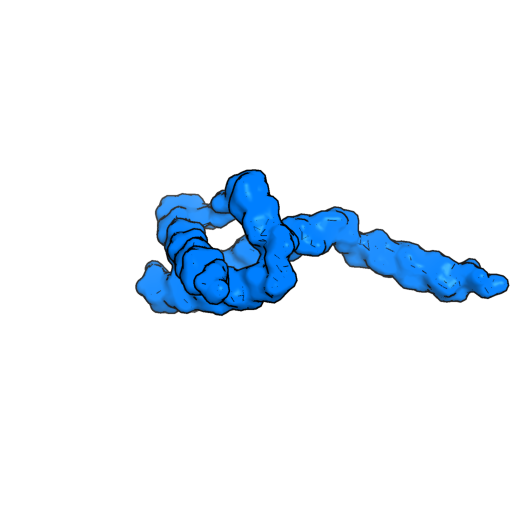.00 83.81 94 LEU A O 1
ATOM 805 N N . LYS A 1 95 ? -30.676 8.404 11.371 1.00 81.69 95 LYS A N 1
ATOM 806 C CA . LYS A 1 95 ? -31.217 7.976 12.674 1.00 81.69 95 LYS A CA 1
ATOM 807 C C . LYS A 1 95 ? -31.025 9.005 13.791 1.00 81.69 95 LYS A C 1
ATOM 809 O O . LYS A 1 95 ? -31.825 9.006 14.723 1.00 81.69 95 LYS A O 1
ATOM 814 N N . SER A 1 96 ? -29.975 9.826 13.747 1.00 79.19 96 SER A N 1
ATOM 815 C CA . SER A 1 96 ? -29.763 10.879 14.748 1.00 79.19 96 SER A CA 1
ATOM 816 C C . SER A 1 96 ? -30.645 12.104 14.500 1.00 79.19 96 SER A C 1
ATOM 818 O O . SER A 1 96 ? -31.051 12.747 15.463 1.00 79.19 96 SER A O 1
ATOM 820 N N . LEU A 1 97 ? -31.001 12.384 13.242 1.00 80.56 97 LEU A N 1
ATOM 821 C CA . LEU A 1 97 ? -31.911 13.472 12.868 1.00 80.56 97 LEU A CA 1
ATOM 822 C C . LEU A 1 97 ? -33.372 13.195 13.256 1.00 80.56 97 LEU A C 1
ATOM 824 O O . LEU A 1 97 ? -34.070 14.112 13.674 1.00 80.56 97 LEU A O 1
ATOM 828 N N . PHE A 1 98 ? -33.820 11.939 13.175 1.00 77.88 98 PHE A N 1
ATOM 829 C CA . PHE A 1 98 ? -35.203 11.532 13.480 1.00 77.88 98 PHE A CA 1
ATOM 830 C C . PHE A 1 98 ? -35.397 10.984 14.907 1.00 77.88 98 PHE A C 1
ATOM 832 O O . PHE A 1 98 ? -36.344 10.249 15.169 1.00 77.88 98 PHE A O 1
ATOM 839 N N . ARG A 1 99 ? -34.477 11.288 15.833 1.00 64.44 99 ARG A N 1
ATOM 840 C CA . ARG A 1 99 ? -34.564 10.899 17.257 1.00 64.44 99 ARG A CA 1
ATOM 841 C C . ARG A 1 99 ? -35.193 11.975 18.159 1.00 64.44 99 ARG A C 1
ATOM 843 O O . ARG A 1 99 ? -35.096 11.858 19.379 1.00 64.44 99 ARG A O 1
ATOM 850 N N . ARG A 1 100 ? -35.794 13.006 17.563 1.00 48.12 100 ARG A N 1
ATOM 851 C CA . ARG A 1 100 ? -36.701 13.965 18.213 1.00 48.12 100 ARG A CA 1
ATOM 852 C C . ARG A 1 100 ? -38.136 13.573 17.909 1.00 48.12 100 ARG A C 1
ATOM 854 O O . ARG A 1 100 ? -38.965 13.761 18.818 1.00 48.12 100 ARG A O 1
#

Secondary structure (DSSP, 8-state):
---HHHHHHHHHHHHHHHHHHHHHS-----HHHHHHHHHSTTHHHHHHHHHHHHHHHH---HHHHHHHHHHHHHHHHHHHSTT--HHHHHHHHHHHHT--

Foldseek 3Di:
DPPPVLLVVLLVLLLVQLVVCVVPVAGDADPVNLVSCPPDPPSVVSSLVSNLVNCVVPDDDPVSVVSSSVRVVVVVCCSHVVPCDVVVVVVVVVVVVPPD

pLDDT: mean 82.1, std 14.01, range [35.78, 96.06]

Radius of gyration: 16.7 Å; chains: 1; bounding box: 49×25×39 Å

Organism: NCBI:txid280145

Sequence (100 aa):
MTHSSDYQWLEHKAEYLVCMYRRTGDIVLTQDDIKDLKELKKHHQVFMFAFNGALNQYFYYEADKRKARALITRKLAVIYFEKQSLFSLIKQFLKSLFRR